Protein AF-A0A260ZSU8-F1 (afdb_monomer_lite)

pLDDT: mean 79.64, std 19.06, range [34.06, 97.94]

Sequence (161 aa):
MRKMQSWRRDYRADELSRQEFFSIIQNDKLSKSEIWERVEQWAEKQSEYVKSDIMEFHQRLSQHVDNSKMRVERIIKNLPEALRRLSEIVQDIDITRIQEKNRIANLYTSLDDDVSKTLHWIVHLVSYERNEGKQLERRNKLRKLKKGGIWTGSVQATNII

Structure (mmCIF, N/CA/C/O backbone):
data_AF-A0A260ZSU8-F1
#
_entry.id   AF-A0A260ZSU8-F1
#
loop_
_atom_site.group_PDB
_atom_site.id
_atom_site.type_symbol
_atom_site.label_atom_id
_atom_site.label_alt_id
_atom_site.label_comp_id
_atom_site.label_asym_id
_atom_site.label_entity_id
_atom_site.label_seq_id
_atom_site.pdbx_PDB_ins_code
_atom_site.Cartn_x
_atom_site.Cartn_y
_atom_site.Cartn_z
_atom_site.occupancy
_atom_site.B_iso_or_equiv
_atom_site.auth_seq_id
_atom_site.auth_comp_id
_atom_site.auth_asym_id
_atom_site.auth_atom_id
_atom_site.pdbx_PDB_model_num
ATOM 1 N N . MET A 1 1 ? 8.682 -8.366 -12.309 1.00 42.97 1 MET A N 1
ATOM 2 C CA . MET A 1 1 ? 9.838 -9.284 -12.474 1.00 42.97 1 MET A CA 1
ATOM 3 C C . MET A 1 1 ? 9.590 -10.494 -13.384 1.00 42.97 1 MET A C 1
ATOM 5 O O . MET A 1 1 ? 10.489 -10.808 -14.147 1.00 42.97 1 MET A O 1
ATOM 9 N N . ARG A 1 2 ? 8.420 -11.163 -13.394 1.00 37.41 2 ARG A N 1
ATOM 10 C CA . ARG A 1 2 ? 8.207 -12.352 -14.262 1.00 37.41 2 ARG A CA 1
ATOM 11 C C . ARG A 1 2 ? 8.199 -12.082 -15.779 1.00 37.41 2 ARG A C 1
ATOM 13 O O . ARG A 1 2 ? 8.617 -12.954 -16.522 1.00 37.41 2 ARG A O 1
ATOM 20 N N . LYS A 1 3 ? 7.815 -10.886 -16.251 1.00 42.16 3 LYS A N 1
ATOM 21 C CA . LYS A 1 3 ? 7.857 -10.555 -17.695 1.00 42.16 3 LYS A CA 1
ATOM 22 C C . LYS A 1 3 ? 9.256 -10.207 -18.233 1.00 42.16 3 LYS A C 1
ATOM 24 O O . LYS A 1 3 ? 9.526 -10.501 -19.387 1.00 42.16 3 LYS A O 1
ATOM 29 N N . MET A 1 4 ? 10.183 -9.714 -17.400 1.00 43.62 4 MET A N 1
ATOM 30 C CA . MET A 1 4 ? 11.602 -9.586 -17.798 1.00 43.62 4 MET A CA 1
ATOM 31 C C . MET A 1 4 ? 12.261 -10.953 -18.035 1.00 43.62 4 MET A C 1
ATOM 33 O O . MET A 1 4 ? 13.224 -11.046 -18.782 1.00 43.62 4 MET A O 1
ATOM 37 N N . GLN A 1 5 ? 11.733 -12.031 -17.442 1.00 43.34 5 GLN A N 1
ATOM 38 C CA . GLN A 1 5 ? 12.208 -13.389 -17.721 1.00 43.34 5 GLN A CA 1
ATOM 39 C C . GLN A 1 5 ? 11.670 -13.959 -19.043 1.00 43.34 5 GLN A C 1
ATOM 41 O O . GLN A 1 5 ? 12.181 -14.974 -19.502 1.00 43.34 5 GLN A O 1
ATOM 46 N N . SER A 1 6 ? 10.687 -13.316 -19.682 1.00 41.78 6 SER A N 1
ATOM 47 C CA . SER A 1 6 ? 10.178 -13.736 -20.997 1.00 41.78 6 SER A CA 1
ATOM 48 C C . SER A 1 6 ? 11.164 -13.412 -22.124 1.00 41.78 6 SER A C 1
ATOM 50 O O . SER A 1 6 ? 11.323 -14.199 -23.048 1.00 41.78 6 SER A O 1
ATOM 52 N N . TRP A 1 7 ? 11.922 -12.320 -21.983 1.00 46.19 7 TRP A N 1
ATOM 53 C CA . TRP A 1 7 ? 13.005 -11.911 -22.891 1.00 46.19 7 TRP A CA 1
ATOM 54 C C . TRP A 1 7 ? 14.194 -12.881 -22.935 1.00 46.19 7 TRP A C 1
ATOM 56 O O . TRP A 1 7 ? 15.075 -12.765 -23.787 1.00 46.19 7 TRP A O 1
ATOM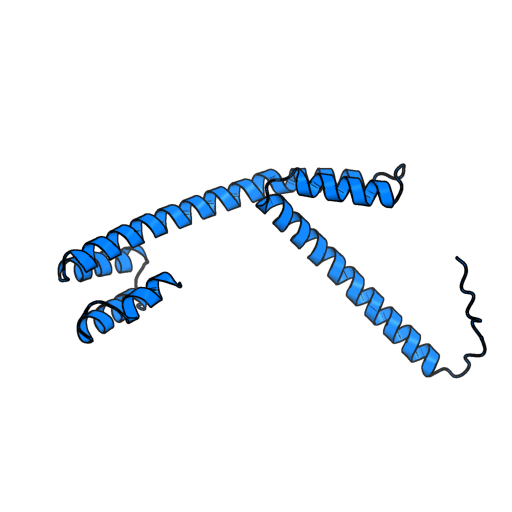 66 N N . ARG A 1 8 ? 14.258 -13.832 -21.993 1.00 47.75 8 ARG A N 1
ATOM 67 C CA . ARG A 1 8 ? 15.308 -14.856 -21.953 1.00 47.75 8 ARG A CA 1
ATOM 68 C C . ARG A 1 8 ? 15.136 -15.922 -23.031 1.00 47.75 8 ARG A C 1
ATOM 70 O O . ARG A 1 8 ? 16.135 -16.552 -23.361 1.00 47.75 8 ARG A O 1
ATOM 77 N N . ARG A 1 9 ? 13.912 -16.177 -23.513 1.00 45.59 9 ARG A N 1
ATOM 78 C CA . ARG A 1 9 ? 13.631 -17.369 -24.330 1.00 45.59 9 ARG A CA 1
ATOM 79 C C . ARG A 1 9 ? 13.460 -17.117 -25.814 1.00 45.59 9 ARG A C 1
ATOM 81 O O . ARG A 1 9 ? 13.953 -17.939 -26.570 1.00 45.59 9 ARG A O 1
ATOM 88 N N . ASP A 1 10 ? 12.878 -15.998 -26.223 1.00 51.47 10 ASP A N 1
ATOM 89 C CA . ASP A 1 10 ? 12.573 -15.780 -27.633 1.00 51.47 10 ASP A CA 1
ATOM 90 C C . ASP A 1 10 ? 13.040 -14.397 -28.092 1.00 51.47 10 ASP A C 1
ATOM 92 O O . ASP A 1 10 ? 12.913 -13.413 -27.37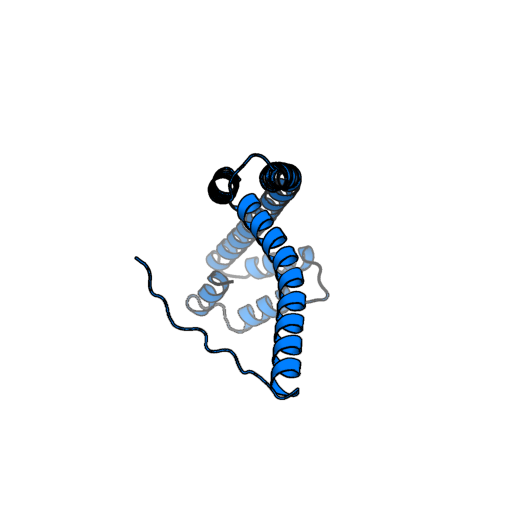0 1.00 51.47 10 ASP A O 1
ATOM 96 N N . TYR A 1 11 ? 13.594 -14.375 -29.305 1.00 46.41 11 TYR A N 1
ATOM 97 C CA . TYR A 1 11 ? 14.299 -13.297 -30.007 1.00 46.41 11 TYR A CA 1
ATOM 98 C C . TYR A 1 11 ? 15.788 -13.088 -29.683 1.00 46.41 11 TYR A C 1
ATOM 100 O O . TYR A 1 11 ? 16.216 -12.786 -28.570 1.00 46.41 11 TYR A O 1
ATOM 108 N N . ARG A 1 12 ? 16.586 -13.252 -30.746 1.00 49.88 12 ARG A N 1
ATOM 109 C CA . ARG A 1 12 ? 18.033 -13.043 -30.839 1.00 49.88 12 ARG A CA 1
ATOM 110 C C . ARG A 1 12 ? 18.374 -11.552 -30.701 1.00 49.88 12 ARG A C 1
ATOM 112 O O . ARG A 1 12 ? 18.791 -10.932 -31.671 1.00 49.88 12 ARG A O 1
ATOM 119 N N . ALA A 1 13 ? 18.204 -10.966 -29.519 1.00 55.50 13 ALA A N 1
ATOM 120 C CA . ALA A 1 13 ? 19.119 -9.893 -29.148 1.00 55.50 13 ALA A CA 1
ATOM 121 C C . ALA A 1 13 ? 20.495 -10.555 -29.051 1.00 55.50 13 ALA A C 1
ATOM 123 O O . ALA A 1 13 ? 20.641 -11.558 -28.341 1.00 55.50 13 ALA A O 1
ATOM 124 N N . ASP A 1 14 ? 21.454 -10.081 -29.840 1.00 72.38 14 ASP A N 1
ATOM 125 C CA . ASP A 1 14 ? 22.810 -10.597 -29.761 1.00 72.38 14 ASP A CA 1
ATOM 126 C C . ASP A 1 14 ? 23.333 -10.434 -28.314 1.00 72.38 14 ASP A C 1
ATOM 128 O O . ASP A 1 14 ? 22.871 -9.583 -27.544 1.00 72.38 14 ASP A O 1
ATOM 132 N N . GLU A 1 15 ? 24.242 -11.313 -27.897 1.00 75.69 15 GLU A N 1
ATOM 133 C CA . GLU A 1 15 ? 24.729 -11.336 -26.513 1.00 75.69 15 GLU A CA 1
ATOM 134 C C . GLU A 1 15 ? 25.386 -10.000 -26.109 1.00 75.69 15 GLU A C 1
ATOM 136 O O . GLU A 1 15 ? 25.309 -9.608 -24.946 1.00 75.69 15 GLU A O 1
ATOM 141 N N . LEU A 1 16 ? 25.951 -9.256 -27.068 1.00 80.56 16 LEU A N 1
ATOM 142 C CA . LEU A 1 16 ? 26.562 -7.945 -26.838 1.00 80.56 16 LEU A CA 1
ATOM 143 C C . LEU A 1 16 ? 25.496 -6.871 -26.583 1.00 80.56 16 LEU A C 1
ATOM 145 O O . LEU A 1 16 ? 25.615 -6.118 -25.623 1.00 80.56 16 LEU A O 1
ATOM 149 N N . SER A 1 17 ? 24.407 -6.857 -27.350 1.00 80.94 17 SER A N 1
ATOM 150 C CA . SER A 1 17 ? 23.251 -5.977 -27.166 1.00 80.94 17 SER A CA 1
ATOM 151 C C . SER A 1 17 ? 22.585 -6.221 -25.810 1.00 80.94 17 SER A C 1
ATOM 153 O O . SER A 1 17 ? 22.175 -5.276 -25.135 1.00 80.94 17 SER A O 1
ATOM 155 N N . ARG A 1 18 ? 22.521 -7.480 -25.352 1.00 82.06 18 ARG A N 1
ATOM 156 C CA . ARG A 1 18 ? 22.051 -7.808 -23.994 1.00 82.06 18 ARG A CA 1
ATOM 157 C C . ARG A 1 18 ? 22.994 -7.279 -22.918 1.00 82.06 18 ARG A C 1
ATOM 159 O O . ARG A 1 18 ? 22.522 -6.712 -21.933 1.00 82.06 18 ARG A O 1
ATOM 166 N N . GLN A 1 19 ? 24.301 -7.465 -23.084 1.00 86.69 19 GLN A N 1
ATOM 167 C CA . GLN A 1 19 ? 25.300 -6.945 -22.147 1.00 86.69 19 GLN A CA 1
ATOM 168 C C . GLN A 1 19 ? 25.260 -5.416 -22.068 1.00 86.69 19 GLN A C 1
ATOM 170 O O . GLN A 1 19 ? 25.283 -4.867 -20.967 1.00 86.69 19 GLN A O 1
ATOM 175 N N . GLU A 1 20 ? 25.117 -4.737 -23.207 1.00 87.06 20 GLU A N 1
ATOM 176 C CA . GLU A 1 20 ? 24.975 -3.284 -23.283 1.00 87.06 20 GLU A CA 1
ATOM 177 C C . GLU A 1 20 ? 23.730 -2.818 -22.519 1.00 87.06 20 GLU A C 1
ATOM 179 O O . GLU A 1 20 ? 23.842 -1.983 -21.620 1.00 87.06 20 GLU A O 1
ATOM 184 N N . PHE A 1 21 ? 22.571 -3.437 -22.760 1.00 87.88 21 PHE A N 1
ATOM 185 C CA . PHE A 1 21 ? 21.348 -3.137 -22.013 1.00 87.88 21 PHE A CA 1
ATOM 186 C C . PHE A 1 21 ? 21.533 -3.290 -20.496 1.00 87.88 21 PHE A C 1
ATOM 188 O O . PHE A 1 21 ? 21.181 -2.388 -19.731 1.00 87.88 21 PHE A O 1
ATOM 195 N N . PHE A 1 22 ? 22.124 -4.403 -20.040 1.00 88.12 22 PHE A N 1
ATOM 196 C CA . PHE A 1 22 ? 22.374 -4.619 -18.612 1.00 88.12 22 PHE A CA 1
ATOM 197 C C . PHE A 1 22 ? 23.361 -3.606 -18.026 1.00 88.12 22 PHE A C 1
ATOM 199 O O . PHE A 1 22 ? 23.144 -3.137 -16.908 1.00 88.12 22 PHE A O 1
ATOM 206 N N . SER A 1 23 ? 24.388 -3.218 -18.786 1.00 91.56 23 SER A N 1
ATOM 207 C CA . SER A 1 23 ? 25.352 -2.197 -18.366 1.00 91.56 23 SER A CA 1
ATOM 208 C C . SER A 1 23 ? 24.707 -0.822 -18.161 1.00 91.56 23 SER A C 1
ATOM 210 O O . SER A 1 23 ? 25.135 -0.074 -17.283 1.00 91.56 23 SER A O 1
ATOM 212 N N . ILE A 1 24 ? 23.650 -0.504 -18.920 1.00 90.00 24 ILE A N 1
ATOM 213 C CA . ILE A 1 24 ? 22.886 0.738 -18.767 1.00 90.00 24 ILE A CA 1
ATOM 214 C C . ILE A 1 24 ? 22.013 0.670 -17.509 1.00 90.00 24 ILE A C 1
ATOM 216 O O . ILE A 1 24 ? 22.095 1.558 -16.662 1.00 90.00 24 ILE A O 1
ATOM 220 N N . ILE A 1 25 ? 21.201 -0.383 -17.347 1.00 87.94 25 ILE A N 1
ATOM 221 C CA . ILE A 1 25 ? 20.217 -0.451 -16.248 1.00 87.94 25 ILE A CA 1
ATOM 222 C C . ILE A 1 25 ? 20.832 -0.730 -14.871 1.00 87.94 25 ILE A C 1
ATOM 224 O O . ILE A 1 25 ? 20.197 -0.448 -13.857 1.00 87.94 25 ILE A O 1
ATOM 228 N N . GLN A 1 26 ? 22.030 -1.317 -14.816 1.00 89.94 26 GLN A N 1
ATOM 229 C CA . GLN A 1 26 ? 22.743 -1.594 -13.562 1.00 89.94 26 GLN A CA 1
ATOM 230 C C . GLN A 1 26 ? 23.694 -0.464 -13.160 1.00 89.94 26 GLN A C 1
ATOM 232 O O . GLN A 1 26 ? 24.359 -0.572 -12.132 1.00 89.94 26 GLN A O 1
ATOM 237 N N . ASN A 1 27 ? 23.773 0.609 -13.951 1.00 89.44 27 ASN A N 1
ATOM 238 C CA . ASN A 1 27 ? 24.641 1.733 -13.646 1.00 89.44 27 ASN A CA 1
ATOM 239 C C . ASN A 1 27 ? 24.073 2.548 -12.478 1.00 89.44 27 ASN A C 1
ATOM 241 O O . ASN A 1 27 ? 23.119 3.307 -12.627 1.00 89.44 27 ASN A O 1
ATOM 245 N N . ASP A 1 28 ? 24.693 2.396 -11.315 1.00 90.19 28 ASP A N 1
ATOM 246 C CA . ASP A 1 28 ? 24.322 3.056 -10.065 1.00 90.19 28 ASP A CA 1
ATOM 247 C C . ASP A 1 28 ? 24.707 4.542 -10.007 1.00 90.19 28 ASP A C 1
ATOM 249 O O . ASP A 1 28 ? 24.248 5.263 -9.120 1.00 90.19 28 ASP A O 1
ATOM 253 N N . LYS A 1 29 ? 25.516 5.019 -10.962 1.00 93.00 29 LYS A N 1
ATOM 254 C CA . LYS A 1 29 ? 25.932 6.426 -11.071 1.00 93.00 29 LYS A CA 1
ATOM 255 C C . LYS A 1 29 ? 24.952 7.283 -11.864 1.00 93.00 29 LYS A C 1
ATOM 257 O O . LYS A 1 29 ? 25.086 8.502 -11.850 1.00 93.00 29 LYS A O 1
ATOM 262 N N . LEU A 1 30 ? 24.016 6.663 -12.578 1.00 89.69 30 LE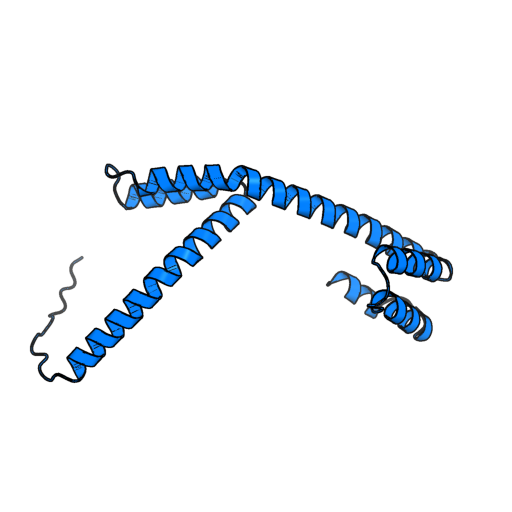U A N 1
ATOM 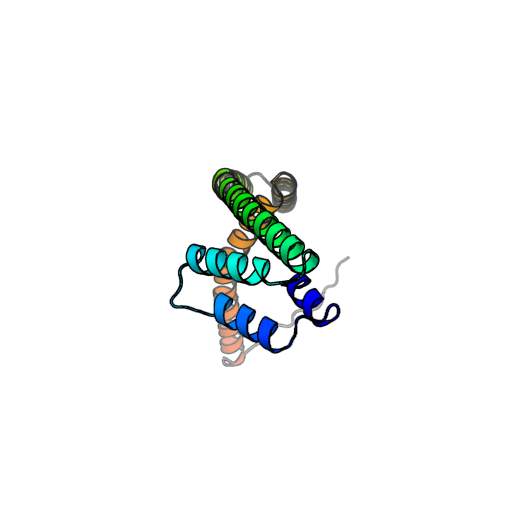263 C CA . LEU A 1 30 ? 23.021 7.363 -13.380 1.00 89.69 30 LEU A CA 1
ATOM 264 C C . LEU A 1 30 ? 21.733 7.564 -12.592 1.00 89.69 30 LEU A C 1
ATOM 266 O O . LEU A 1 30 ? 21.262 6.682 -11.871 1.00 89.69 30 LEU A O 1
ATOM 270 N N . SER A 1 31 ? 21.113 8.720 -12.788 1.00 90.62 31 SER A N 1
ATOM 271 C CA . SER A 1 31 ? 19.728 8.929 -12.393 1.00 90.62 31 SER A CA 1
ATOM 272 C C . SER A 1 31 ? 18.794 8.028 -13.205 1.00 90.62 31 SER A C 1
ATOM 274 O O . SER A 1 31 ? 19.100 7.583 -14.312 1.00 90.62 31 SER A O 1
ATOM 276 N N . LYS A 1 32 ? 17.591 7.787 -12.677 1.00 84.88 32 LYS A N 1
ATOM 277 C CA . LYS A 1 32 ? 16.573 6.990 -13.378 1.00 84.88 32 LYS A CA 1
ATOM 278 C C . LYS A 1 32 ? 16.215 7.582 -14.745 1.00 84.88 32 LYS A C 1
ATOM 280 O O . LYS A 1 32 ? 16.005 6.818 -15.674 1.00 84.88 32 LYS A O 1
ATOM 285 N N . SER A 1 33 ? 16.160 8.910 -14.870 1.00 87.69 33 SER A N 1
ATOM 286 C CA . SER A 1 33 ? 15.910 9.588 -16.149 1.00 87.69 33 SER A CA 1
ATOM 287 C C . SER A 1 33 ? 17.041 9.362 -17.148 1.00 87.69 33 SER A C 1
ATOM 289 O O . SER A 1 33 ? 16.764 9.056 -18.299 1.00 87.69 33 SER A O 1
ATOM 291 N N . GLU A 1 34 ? 18.299 9.429 -16.705 1.00 91.00 34 GLU A N 1
ATOM 292 C CA . GLU A 1 34 ? 19.456 9.168 -17.574 1.00 91.00 34 GLU A CA 1
ATOM 293 C C . GLU A 1 34 ? 19.532 7.699 -18.005 1.00 91.00 34 GLU A C 1
ATOM 295 O O . GLU A 1 34 ? 19.884 7.409 -19.147 1.00 91.00 34 GLU A O 1
ATOM 300 N N . ILE A 1 35 ? 19.183 6.759 -17.117 1.00 89.69 35 ILE A N 1
ATOM 301 C CA . ILE A 1 35 ? 19.042 5.343 -17.484 1.00 89.69 35 ILE A CA 1
ATOM 302 C C . ILE A 1 35 ? 17.995 5.200 -18.590 1.00 89.69 35 ILE A C 1
ATOM 304 O O . ILE A 1 35 ? 18.247 4.494 -19.563 1.00 89.69 35 ILE A O 1
ATOM 308 N N . TRP A 1 36 ? 16.846 5.872 -18.471 1.00 88.50 36 TRP A N 1
ATOM 309 C CA . TRP A 1 36 ? 15.787 5.781 -19.477 1.00 88.50 36 TRP A CA 1
ATOM 310 C C . TRP A 1 36 ? 16.180 6.370 -20.818 1.00 88.50 36 TRP A C 1
ATOM 312 O O . TRP A 1 36 ? 16.012 5.693 -21.825 1.00 88.50 36 TRP A O 1
ATOM 322 N N . GLU A 1 37 ? 16.773 7.559 -20.828 1.00 90.62 37 GLU A N 1
ATOM 323 C CA . GLU A 1 37 ? 17.258 8.178 -22.060 1.00 90.62 37 GLU A CA 1
ATOM 324 C C . GLU A 1 37 ? 18.257 7.258 -22.782 1.00 90.62 37 GLU A C 1
ATOM 326 O O . GLU A 1 37 ? 18.159 7.036 -23.988 1.00 90.62 37 GLU A O 1
ATOM 331 N N . ARG A 1 38 ? 19.173 6.625 -22.037 1.00 92.06 38 ARG A N 1
ATOM 332 C CA . ARG A 1 38 ? 20.133 5.669 -22.609 1.00 92.06 38 ARG A CA 1
ATOM 333 C C . ARG A 1 38 ? 19.487 4.367 -23.072 1.00 92.06 38 ARG A C 1
ATOM 335 O O . ARG A 1 38 ? 19.931 3.804 -24.067 1.00 92.06 38 ARG A O 1
ATOM 342 N N . VAL A 1 39 ? 18.460 3.879 -22.377 1.00 90.44 39 VAL A N 1
ATOM 343 C CA . VAL A 1 39 ? 17.689 2.702 -22.805 1.00 90.44 39 VAL A CA 1
ATOM 344 C C . VAL A 1 39 ? 16.897 3.002 -24.079 1.00 90.44 39 VAL A C 1
ATOM 346 O O . VAL A 1 39 ? 16.845 2.142 -24.953 1.00 90.44 39 VAL A O 1
ATOM 349 N N . GLU A 1 40 ? 16.327 4.199 -24.223 1.00 88.75 40 GLU A N 1
ATOM 350 C CA . GLU A 1 40 ? 15.637 4.629 -25.446 1.00 88.75 40 GLU A CA 1
ATOM 351 C C . GLU A 1 40 ? 16.616 4.735 -26.621 1.00 88.75 40 GLU A C 1
ATOM 353 O O . GLU A 1 40 ? 16.395 4.104 -27.654 1.00 88.75 40 GLU A O 1
ATOM 358 N N . GLN A 1 41 ? 17.755 5.411 -26.432 1.00 91.12 41 GLN A N 1
ATOM 359 C CA . GLN A 1 41 ? 18.825 5.491 -27.438 1.00 91.12 41 GLN A CA 1
ATOM 360 C C . GLN A 1 41 ? 19.383 4.112 -27.822 1.00 91.12 41 GLN A C 1
ATOM 362 O O . GLN A 1 41 ? 19.745 3.874 -28.976 1.00 91.12 41 GLN A O 1
ATOM 367 N N . TRP A 1 42 ? 19.484 3.190 -26.861 1.00 92.00 42 TRP A N 1
ATOM 368 C CA . TRP A 1 42 ? 19.858 1.804 -27.129 1.00 92.00 42 TRP A CA 1
ATOM 369 C C . TRP A 1 42 ? 18.776 1.094 -27.948 1.00 92.00 42 TRP A C 1
ATOM 371 O O . TRP A 1 42 ? 19.100 0.463 -28.951 1.00 92.00 42 TRP A O 1
ATOM 381 N N . ALA A 1 43 ? 17.502 1.236 -27.570 1.00 88.19 43 ALA A N 1
ATOM 382 C CA . ALA A 1 43 ? 16.366 0.588 -28.221 1.00 88.19 43 ALA A CA 1
ATOM 383 C C . ALA A 1 43 ? 16.147 1.066 -29.666 1.00 88.19 43 ALA A C 1
ATOM 385 O O . ALA A 1 43 ? 15.728 0.271 -30.504 1.00 88.19 43 ALA A O 1
ATOM 386 N N . GLU A 1 44 ? 16.479 2.319 -29.989 1.00 88.56 44 GLU A N 1
ATOM 387 C CA . GLU A 1 44 ? 16.452 2.848 -31.363 1.00 88.56 44 GLU A CA 1
ATOM 388 C C . GLU A 1 44 ? 17.401 2.120 -32.323 1.00 88.56 44 GLU A C 1
ATOM 390 O O . GLU A 1 44 ? 17.156 2.095 -33.527 1.00 88.56 44 GLU A O 1
ATOM 395 N N . LYS A 1 45 ? 18.469 1.507 -31.800 1.00 88.94 45 LYS A N 1
ATOM 396 C CA . LYS A 1 45 ? 19.431 0.719 -32.586 1.00 88.94 45 LYS A CA 1
ATOM 397 C C . LYS A 1 45 ? 19.005 -0.743 -32.750 1.00 88.94 45 LYS A C 1
ATOM 399 O O . LYS A 1 45 ? 19.676 -1.499 -33.449 1.00 88.94 45 LYS A O 1
ATOM 404 N N . GLN A 1 46 ? 17.929 -1.153 -32.082 1.00 86.94 46 GLN A N 1
ATOM 405 C CA . GLN A 1 46 ? 17.423 -2.522 -32.086 1.00 86.94 46 GLN A CA 1
ATOM 406 C C . GLN A 1 46 ? 16.290 -2.687 -33.109 1.00 86.94 46 GLN A C 1
ATOM 408 O O . GLN A 1 46 ? 15.830 -1.735 -33.732 1.00 86.94 46 GLN A O 1
ATOM 413 N N . SER A 1 47 ? 15.808 -3.920 -33.285 1.00 86.88 47 SER A N 1
ATOM 414 C CA . SER A 1 47 ? 14.626 -4.177 -34.120 1.00 86.88 47 SER A CA 1
ATOM 415 C C . SER A 1 47 ? 13.374 -3.465 -33.586 1.00 86.88 47 SER A C 1
ATOM 417 O O . SER A 1 47 ? 13.208 -3.342 -32.371 1.00 86.88 47 SER A O 1
ATOM 419 N N . GLU A 1 48 ? 12.439 -3.113 -34.473 1.00 85.75 48 GLU A N 1
ATOM 420 C CA . GLU A 1 48 ? 11.170 -2.450 -34.116 1.00 85.75 48 GLU A CA 1
ATOM 421 C C . GLU A 1 48 ? 10.372 -3.177 -33.019 1.00 85.75 48 GLU A C 1
ATOM 423 O O . GLU A 1 48 ? 9.754 -2.539 -32.170 1.00 85.75 48 GLU A O 1
ATOM 428 N N . TYR A 1 49 ? 10.437 -4.511 -32.972 1.00 83.38 49 TYR A N 1
ATOM 429 C CA . TYR A 1 49 ? 9.802 -5.301 -31.912 1.00 83.38 49 TYR A CA 1
ATOM 430 C C . TYR A 1 49 ? 10.391 -4.985 -30.523 1.00 83.38 49 TYR A C 1
ATOM 432 O O . TYR A 1 49 ? 9.661 -4.745 -29.566 1.00 83.38 49 TYR A O 1
ATOM 440 N N . VAL A 1 50 ? 11.723 -4.917 -30.425 1.00 83.19 50 VAL A N 1
ATOM 441 C CA . VAL A 1 50 ? 12.440 -4.603 -29.176 1.00 83.19 50 VAL A CA 1
ATOM 442 C C . VAL A 1 50 ? 12.144 -3.174 -28.729 1.00 83.19 50 VAL A C 1
ATOM 444 O O . VAL A 1 50 ? 11.893 -2.936 -27.547 1.00 83.19 50 VAL A O 1
ATOM 447 N N . LYS A 1 51 ? 12.118 -2.233 -29.675 1.00 85.06 51 LYS A N 1
ATOM 448 C CA . LYS A 1 51 ? 11.757 -0.838 -29.419 1.00 85.06 51 LYS A CA 1
ATOM 449 C C . LYS A 1 51 ? 10.334 -0.710 -28.870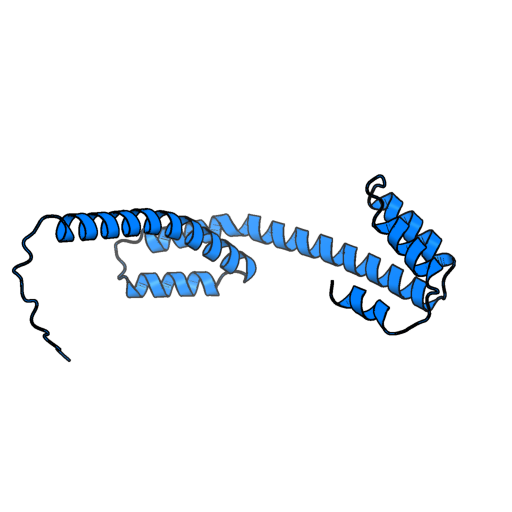 1.00 85.06 51 LYS A C 1
ATOM 451 O O . LYS A 1 51 ? 10.132 -0.064 -27.841 1.00 85.06 51 LYS A O 1
ATOM 456 N N . SER A 1 52 ? 9.366 -1.367 -29.509 1.00 86.38 52 SER A N 1
ATOM 457 C CA . SER A 1 52 ? 7.964 -1.355 -29.080 1.00 86.38 52 SER A CA 1
ATOM 458 C C . SER A 1 52 ? 7.783 -1.930 -27.671 1.00 86.38 52 SER A C 1
ATOM 460 O O . SER A 1 52 ? 7.143 -1.293 -26.830 1.00 86.38 52 SER A O 1
ATOM 462 N N . ASP A 1 53 ? 8.415 -3.068 -27.367 1.00 85.62 53 ASP A N 1
ATOM 463 C CA . ASP A 1 53 ? 8.310 -3.692 -26.045 1.00 85.62 53 ASP A CA 1
ATOM 464 C C . ASP A 1 53 ? 8.914 -2.815 -24.929 1.00 85.62 53 ASP A C 1
ATOM 466 O O . ASP A 1 53 ? 8.370 -2.758 -23.821 1.00 85.62 53 ASP A O 1
ATOM 470 N N . ILE A 1 54 ? 10.026 -2.115 -25.196 1.00 86.00 54 ILE A N 1
ATOM 471 C CA . ILE A 1 54 ? 10.651 -1.193 -24.232 1.00 86.00 54 ILE A CA 1
ATOM 472 C C . ILE A 1 54 ? 9.747 0.014 -23.955 1.00 86.00 54 ILE A C 1
ATOM 474 O O . ILE A 1 54 ? 9.536 0.364 -22.790 1.00 86.00 54 ILE A O 1
ATOM 478 N N . MET A 1 55 ? 9.158 0.610 -24.995 1.00 84.69 55 MET A N 1
ATOM 479 C CA . MET A 1 55 ? 8.220 1.727 -24.838 1.00 84.69 55 MET A CA 1
ATOM 480 C C . MET A 1 55 ? 6.963 1.306 -24.062 1.00 84.69 55 MET A C 1
ATOM 482 O O . MET A 1 55 ? 6.540 1.998 -23.131 1.00 84.69 55 MET A O 1
ATOM 486 N N . GLU A 1 56 ? 6.390 0.141 -24.382 1.00 87.88 56 GLU A N 1
ATOM 487 C CA . GLU A 1 56 ? 5.224 -0.391 -23.670 1.00 87.88 56 GLU A CA 1
ATOM 488 C C . GLU A 1 56 ? 5.557 -0.687 -22.198 1.00 87.88 56 GLU A C 1
ATOM 490 O O . GLU A 1 56 ? 4.761 -0.419 -21.290 1.00 87.88 56 GLU A O 1
ATOM 495 N N . PHE A 1 57 ? 6.751 -1.220 -21.934 1.00 85.81 57 PHE A N 1
ATOM 496 C CA . PHE A 1 57 ? 7.227 -1.443 -20.576 1.00 85.81 57 PHE A CA 1
ATOM 497 C C . PHE A 1 57 ? 7.332 -0.134 -19.790 1.00 85.81 57 PHE A C 1
ATOM 499 O O . PHE A 1 57 ? 6.853 -0.079 -18.653 1.00 85.81 57 PHE A O 1
ATOM 506 N N . HIS A 1 58 ? 7.901 0.916 -20.385 1.00 82.62 58 HIS A N 1
ATOM 507 C CA . HIS A 1 58 ? 8.037 2.217 -19.734 1.00 82.62 58 HIS A CA 1
ATOM 508 C C . HIS A 1 58 ? 6.669 2.818 -19.383 1.00 82.62 58 HIS A C 1
ATOM 510 O O . HIS A 1 58 ? 6.431 3.208 -18.235 1.00 82.62 58 HIS A O 1
ATOM 516 N N . GLN A 1 59 ? 5.720 2.782 -20.321 1.00 86.00 59 GLN A N 1
ATOM 517 C CA . GLN A 1 59 ? 4.358 3.256 -20.080 1.00 86.00 59 GLN A CA 1
ATOM 518 C C . GLN A 1 59 ? 3.672 2.482 -18.943 1.00 86.00 59 GLN A C 1
ATOM 520 O O . GLN A 1 59 ? 3.095 3.082 -18.032 1.00 86.00 59 GLN A O 1
ATOM 525 N N . ARG A 1 60 ? 3.774 1.146 -18.947 1.00 87.62 60 ARG A N 1
ATOM 526 C CA . ARG A 1 60 ? 3.223 0.294 -17.879 1.00 87.62 60 ARG A CA 1
ATOM 527 C C . ARG A 1 60 ? 3.877 0.564 -16.529 1.00 87.62 60 ARG A C 1
ATOM 529 O O . ARG A 1 60 ? 3.198 0.495 -15.505 1.00 87.62 60 ARG A O 1
ATOM 536 N N . LEU A 1 61 ? 5.177 0.854 -16.504 1.00 84.94 61 LEU A N 1
ATOM 537 C CA . LEU A 1 61 ? 5.894 1.175 -15.275 1.00 84.94 61 LEU A CA 1
ATOM 538 C C . LEU A 1 61 ? 5.405 2.500 -14.686 1.00 84.94 61 LEU A C 1
ATOM 540 O O . LEU A 1 61 ? 5.108 2.545 -13.493 1.00 84.94 61 LEU A O 1
ATOM 544 N N . SER A 1 62 ? 5.261 3.540 -15.511 1.00 83.62 62 SER A N 1
ATOM 545 C CA . SER A 1 62 ? 4.721 4.830 -15.065 1.00 83.62 62 SER A CA 1
ATOM 546 C C . SER A 1 62 ? 3.312 4.670 -14.495 1.00 83.62 62 SER A C 1
ATOM 548 O O . SER A 1 62 ? 3.059 5.052 -13.355 1.00 83.62 62 SER A O 1
ATOM 550 N N . GLN A 1 63 ? 2.421 3.992 -15.227 1.00 88.50 63 GLN A N 1
ATOM 551 C CA . GLN A 1 63 ? 1.066 3.699 -14.747 1.00 88.50 63 GLN A CA 1
ATOM 552 C C . GLN A 1 63 ? 1.077 2.910 -13.435 1.00 88.50 63 GLN A C 1
ATOM 554 O O . GLN A 1 63 ? 0.282 3.173 -12.538 1.00 88.50 63 GLN A O 1
ATOM 559 N N . HIS A 1 64 ? 1.978 1.934 -13.294 1.00 86.81 64 HIS A N 1
ATOM 560 C CA . HIS A 1 64 ? 2.100 1.159 -12.065 1.00 86.81 64 HIS A CA 1
ATOM 561 C C . HIS A 1 64 ? 2.532 2.019 -10.871 1.00 86.81 64 HIS A C 1
ATOM 563 O O . HIS A 1 64 ? 1.997 1.840 -9.774 1.00 86.81 64 HIS A O 1
ATOM 569 N N . VAL A 1 65 ? 3.469 2.951 -11.069 1.00 86.31 65 VAL A N 1
ATOM 570 C CA . VAL A 1 65 ? 3.909 3.887 -10.026 1.00 86.31 65 VAL A CA 1
ATOM 571 C C . VAL A 1 65 ? 2.760 4.796 -9.604 1.00 86.31 65 VAL A C 1
ATOM 573 O O . VAL A 1 65 ? 2.495 4.905 -8.407 1.00 86.31 65 VAL A O 1
ATOM 576 N N . ASP A 1 66 ? 2.040 5.386 -10.554 1.00 90.62 66 ASP A N 1
ATOM 577 C CA . ASP A 1 66 ? 0.933 6.295 -10.246 1.00 90.62 66 ASP A CA 1
ATOM 578 C C . ASP A 1 66 ? -0.229 5.561 -9.569 1.00 90.62 66 ASP A C 1
ATOM 580 O O . ASP A 1 66 ? -0.736 6.006 -8.538 1.00 90.62 66 ASP A O 1
ATOM 584 N N . ASN A 1 67 ? -0.573 4.363 -10.052 1.00 91.06 67 ASN A N 1
ATOM 585 C CA . ASN A 1 67 ? -1.559 3.499 -9.403 1.00 91.06 67 ASN A CA 1
ATOM 586 C C . ASN A 1 67 ? -1.143 3.120 -7.976 1.00 91.06 67 ASN A C 1
ATOM 588 O O . ASN A 1 67 ? -1.984 3.076 -7.078 1.00 91.06 67 ASN A O 1
ATOM 592 N N . SER A 1 68 ? 0.148 2.866 -7.747 1.00 90.44 68 SER A N 1
ATOM 593 C CA . SER A 1 68 ? 0.669 2.558 -6.413 1.00 90.44 68 SER A CA 1
ATOM 594 C C . SER A 1 68 ? 0.578 3.765 -5.481 1.00 90.44 68 SER A C 1
ATOM 596 O O . SER A 1 68 ? 0.144 3.607 -4.342 1.00 90.44 68 SER A O 1
ATOM 598 N N . LYS A 1 69 ? 0.917 4.969 -5.961 1.00 92.69 69 LYS A N 1
ATOM 599 C CA . LYS A 1 69 ? 0.774 6.214 -5.190 1.00 92.69 69 LYS A CA 1
ATOM 600 C C . LYS A 1 69 ? -0.680 6.463 -4.799 1.00 92.69 69 LYS A C 1
ATOM 602 O O . LYS A 1 69 ? -0.964 6.585 -3.613 1.00 92.69 69 LYS A O 1
ATOM 607 N N . MET A 1 70 ? -1.605 6.421 -5.761 1.00 93.44 70 MET A N 1
ATOM 608 C CA . MET A 1 70 ? -3.037 6.610 -5.494 1.00 93.44 70 MET A CA 1
ATOM 609 C C . MET A 1 70 ? -3.584 5.584 -4.494 1.00 93.44 70 MET A C 1
ATOM 611 O O . MET A 1 70 ? -4.410 5.909 -3.639 1.00 93.44 70 MET A O 1
ATOM 615 N N . ARG A 1 71 ? -3.126 4.328 -4.583 1.00 93.56 71 ARG A N 1
ATOM 616 C CA . ARG A 1 71 ? -3.499 3.268 -3.639 1.00 93.56 71 ARG A CA 1
ATOM 617 C C . ARG A 1 71 ? -2.996 3.579 -2.228 1.00 93.56 71 ARG A C 1
ATOM 619 O O . ARG A 1 71 ? -3.772 3.483 -1.284 1.00 93.56 71 ARG A O 1
ATOM 626 N N . VAL A 1 72 ? -1.737 4.000 -2.085 1.00 95.06 72 VAL A N 1
ATOM 627 C CA . VAL A 1 72 ? -1.153 4.402 -0.793 1.00 95.06 72 VAL A CA 1
ATOM 628 C C . VAL A 1 72 ? -1.886 5.603 -0.200 1.00 95.06 72 VAL A C 1
ATOM 630 O O . VAL A 1 72 ? -2.266 5.564 0.968 1.00 95.06 72 VAL A O 1
ATOM 633 N N . GLU A 1 73 ? -2.145 6.639 -0.994 1.00 96.19 73 GLU A N 1
ATOM 634 C CA . GLU A 1 73 ? -2.878 7.831 -0.552 1.00 96.19 73 GLU A CA 1
ATOM 635 C C . GLU A 1 73 ? -4.276 7.477 -0.038 1.00 96.19 73 GLU A C 1
ATOM 637 O O . GLU A 1 73 ? -4.689 7.951 1.022 1.00 96.19 73 GLU A O 1
ATOM 642 N N . ARG A 1 74 ? -4.988 6.583 -0.736 1.00 95.44 74 ARG A N 1
ATOM 643 C CA . ARG A 1 74 ? -6.299 6.088 -0.297 1.00 95.44 74 ARG A CA 1
ATOM 644 C C . ARG A 1 74 ? -6.215 5.352 1.037 1.00 95.44 74 ARG A C 1
ATOM 646 O O . ARG A 1 74 ? -7.051 5.592 1.907 1.00 95.44 74 ARG A O 1
ATOM 653 N N . ILE A 1 75 ? -5.211 4.488 1.211 1.00 97.50 75 ILE A N 1
ATOM 654 C CA . ILE A 1 75 ? -4.994 3.771 2.474 1.00 97.50 75 ILE A CA 1
ATOM 655 C C . ILE A 1 75 ? -4.760 4.771 3.604 1.00 97.50 75 ILE A C 1
ATOM 657 O O . ILE A 1 75 ? -5.475 4.732 4.601 1.00 97.50 75 ILE A O 1
ATOM 661 N N . ILE A 1 76 ? -3.809 5.694 3.435 1.00 97.12 76 ILE A N 1
ATOM 662 C CA . ILE A 1 76 ? -3.456 6.693 4.455 1.00 97.12 76 ILE A CA 1
ATOM 663 C C . ILE A 1 76 ? -4.669 7.551 4.827 1.00 97.12 76 ILE A C 1
ATOM 665 O O . ILE A 1 76 ? -4.891 7.813 6.007 1.00 97.12 76 ILE A O 1
ATOM 669 N N . LYS A 1 77 ? -5.479 7.950 3.842 1.00 97.81 77 LYS A N 1
ATOM 670 C CA . LYS A 1 77 ? -6.680 8.760 4.066 1.00 97.81 77 LYS A CA 1
ATOM 671 C C . LYS A 1 77 ? -7.746 8.027 4.886 1.00 97.81 77 LYS A C 1
ATOM 673 O O . LYS A 1 77 ? -8.364 8.636 5.754 1.00 97.81 77 LYS A O 1
ATOM 678 N N . ASN A 1 78 ? -7.975 6.744 4.607 1.00 97.50 78 ASN A N 1
ATOM 679 C CA . ASN A 1 78 ? -9.099 5.990 5.176 1.00 97.50 78 ASN A CA 1
ATOM 680 C C . ASN A 1 78 ? -8.741 5.230 6.465 1.00 97.50 78 ASN A C 1
ATOM 682 O O . ASN A 1 78 ? -9.625 4.898 7.256 1.00 97.50 78 ASN A O 1
ATOM 686 N N . LEU A 1 79 ? -7.457 4.950 6.695 1.00 97.19 79 LEU A N 1
ATOM 687 C CA . LEU A 1 79 ? -6.995 4.156 7.832 1.00 97.19 79 LEU A CA 1
ATOM 688 C C . LEU A 1 79 ? -7.326 4.766 9.212 1.00 97.19 79 LEU A C 1
ATOM 690 O O . LEU A 1 79 ? -7.732 3.995 10.083 1.00 97.19 79 LEU A O 1
ATOM 694 N N . PRO A 1 80 ? -7.223 6.092 9.449 1.00 97.50 80 PRO A N 1
ATOM 695 C CA . PRO A 1 80 ? -7.577 6.681 10.743 1.00 97.50 80 PRO A CA 1
ATOM 696 C C . PRO A 1 80 ? -9.037 6.435 11.131 1.00 97.50 80 PRO A C 1
ATOM 698 O O . PRO A 1 80 ? -9.327 6.065 12.266 1.00 97.50 80 PRO A O 1
ATOM 701 N N . GLU A 1 81 ? -9.954 6.574 10.174 1.00 97.94 81 GLU A N 1
ATOM 702 C CA . GLU A 1 81 ? -11.379 6.327 10.400 1.00 97.94 81 GLU A CA 1
ATOM 703 C C . GLU A 1 81 ? -11.658 4.839 10.648 1.00 97.94 81 GLU A C 1
ATOM 705 O O . GLU A 1 81 ? -12.421 4.478 11.545 1.00 97.94 81 GLU A O 1
ATOM 710 N N . ALA A 1 82 ? -10.992 3.954 9.904 1.00 97.75 82 ALA A N 1
ATOM 711 C CA . ALA A 1 82 ? -11.089 2.515 10.123 1.00 97.75 82 ALA A CA 1
ATOM 712 C C . ALA A 1 82 ? -10.609 2.113 11.533 1.00 97.75 82 ALA A C 1
ATOM 714 O O . ALA A 1 82 ? -11.258 1.308 12.204 1.00 97.75 82 ALA A O 1
ATOM 715 N N . LEU A 1 83 ? -9.511 2.715 12.007 1.00 96.31 83 LEU A N 1
ATOM 716 C CA . LEU A 1 83 ? -8.996 2.516 13.361 1.00 96.31 83 LEU A CA 1
ATOM 717 C C . LEU A 1 83 ? -9.961 3.055 14.426 1.00 96.31 83 LEU A C 1
ATOM 719 O O . LEU A 1 83 ? -10.185 2.385 15.434 1.00 96.31 83 LEU A O 1
ATOM 723 N N . ARG A 1 84 ? -10.562 4.229 14.197 1.00 97.31 84 ARG A N 1
ATOM 724 C CA . ARG A 1 84 ? -11.566 4.822 15.091 1.00 97.31 84 ARG A CA 1
ATOM 725 C C . ARG A 1 84 ? -12.756 3.877 15.282 1.00 97.31 84 ARG A C 1
ATOM 727 O O . ARG A 1 84 ? -13.072 3.530 16.416 1.00 97.31 84 ARG A O 1
ATOM 734 N N . ARG A 1 85 ? -13.334 3.375 14.184 1.00 97.88 85 ARG A N 1
ATOM 735 C CA . ARG A 1 85 ? -14.449 2.408 14.206 1.00 97.88 85 ARG A CA 1
ATOM 736 C C . ARG A 1 85 ? -14.081 1.103 14.911 1.00 97.88 85 ARG A C 1
ATOM 738 O O . ARG A 1 85 ? -14.901 0.538 15.628 1.00 97.88 85 ARG A O 1
ATOM 745 N N . LEU A 1 86 ? -12.853 0.614 14.725 1.00 96.19 86 LEU A N 1
ATOM 746 C CA . LEU A 1 86 ? -12.373 -0.562 15.452 1.00 96.19 86 LEU A CA 1
ATOM 747 C C . LEU A 1 86 ? -12.299 -0.295 16.961 1.00 96.19 86 LEU A C 1
ATOM 749 O O . LEU A 1 86 ? -12.738 -1.131 17.748 1.00 96.19 86 LEU A O 1
ATOM 753 N N . SER A 1 87 ? -11.762 0.861 17.358 1.00 93.94 87 SER A N 1
ATOM 754 C CA . SER A 1 87 ? -11.658 1.262 18.763 1.00 93.94 87 SER A CA 1
ATOM 755 C C . SER A 1 87 ? -13.028 1.334 19.432 1.00 93.94 87 SER A C 1
ATOM 757 O O . SER A 1 87 ? -13.176 0.831 20.540 1.00 93.94 87 SER A O 1
ATOM 759 N N . GLU A 1 88 ? -14.030 1.896 18.752 1.00 96.81 88 GLU A N 1
ATOM 760 C CA . GLU A 1 88 ? -15.411 1.951 19.250 1.00 96.81 88 GLU A CA 1
ATOM 761 C C . GLU A 1 88 ? -15.978 0.557 19.520 1.00 96.81 88 GLU A C 1
ATOM 763 O O . GLU A 1 88 ? -16.585 0.339 20.561 1.00 96.81 88 GLU A O 1
ATOM 768 N N . ILE A 1 89 ? -15.738 -0.408 18.624 1.00 95.62 89 ILE A N 1
ATOM 769 C CA . ILE A 1 89 ? -16.211 -1.787 18.814 1.00 95.62 89 ILE A CA 1
ATOM 770 C C . ILE A 1 89 ? -15.534 -2.439 20.025 1.00 95.62 89 ILE A C 1
ATOM 772 O O . ILE A 1 89 ? -16.202 -3.102 20.807 1.00 95.62 89 ILE A O 1
ATOM 776 N N . VAL A 1 90 ? -14.218 -2.274 20.173 1.00 91.25 90 VAL A N 1
ATOM 777 C CA . VAL A 1 90 ? -13.439 -2.934 21.239 1.00 91.25 90 VAL A CA 1
ATOM 778 C C . VAL A 1 90 ? -13.666 -2.289 22.613 1.00 91.25 90 VAL A C 1
ATOM 780 O O . VAL A 1 90 ? -13.465 -2.936 23.639 1.00 91.25 90 VAL A O 1
ATOM 783 N N . GLN A 1 91 ? -14.056 -1.015 22.654 1.00 92.88 91 GLN A N 1
ATOM 784 C CA . GLN A 1 91 ? -14.333 -0.281 23.894 1.00 92.88 91 GLN A CA 1
ATOM 785 C C . GLN A 1 91 ? -15.803 -0.349 24.329 1.00 92.88 91 GLN A C 1
ATOM 787 O O . GLN A 1 91 ? -16.121 0.102 25.428 1.00 92.88 91 GLN A O 1
ATOM 792 N N . ASP A 1 92 ? -16.687 -0.908 23.500 1.00 94.31 92 ASP A N 1
ATOM 793 C CA . ASP A 1 92 ? -18.099 -1.105 23.825 1.00 94.31 92 ASP A CA 1
ATOM 794 C C . ASP A 1 92 ? -18.239 -2.190 24.910 1.00 94.31 92 ASP A C 1
ATOM 796 O O . ASP A 1 92 ? -18.050 -3.382 24.667 1.00 94.31 92 ASP A O 1
ATOM 800 N N . ILE A 1 93 ? -18.523 -1.760 26.142 1.00 91.56 93 ILE A N 1
ATOM 801 C CA . ILE A 1 93 ? -18.652 -2.650 27.305 1.00 91.56 93 ILE A CA 1
ATOM 802 C C . ILE A 1 93 ? -19.997 -3.383 27.354 1.00 91.56 93 ILE A C 1
ATOM 804 O O . ILE A 1 93 ? -20.134 -4.342 28.114 1.00 91.56 93 ILE A O 1
ATOM 808 N N . ASP A 1 94 ? -20.970 -2.951 26.550 1.00 96.94 94 ASP A N 1
ATOM 809 C CA . ASP A 1 94 ? -22.334 -3.478 26.564 1.00 96.94 94 ASP A CA 1
ATOM 810 C C . ASP A 1 94 ? -22.509 -4.660 25.596 1.00 96.94 94 ASP A C 1
ATOM 812 O O . ASP A 1 94 ? -23.558 -5.311 25.575 1.00 96.94 94 ASP A O 1
ATOM 816 N N . ILE A 1 95 ? -21.480 -4.982 24.800 1.00 95.00 95 ILE A N 1
ATOM 817 C CA . ILE A 1 95 ? -21.507 -6.112 23.871 1.00 95.00 95 ILE A CA 1
ATOM 818 C C . ILE A 1 95 ? -20.808 -7.356 24.406 1.00 95.00 95 ILE A C 1
ATOM 820 O O . ILE A 1 95 ? -19.791 -7.339 25.094 1.00 95.00 95 ILE A O 1
ATOM 824 N N . THR A 1 96 ? -21.346 -8.503 24.006 1.00 94.75 96 THR A N 1
ATOM 825 C CA . THR A 1 96 ? -20.715 -9.800 24.240 1.00 94.75 96 THR A CA 1
ATOM 826 C C . THR A 1 96 ? -19.511 -10.003 23.319 1.00 94.75 96 THR A C 1
ATOM 828 O O . THR A 1 96 ? -19.455 -9.483 22.206 1.00 94.75 96 THR A O 1
ATOM 831 N N . ARG A 1 97 ? -18.597 -10.901 23.706 1.00 90.19 97 ARG A N 1
ATOM 832 C CA . ARG A 1 97 ? -17.450 -11.301 22.864 1.00 90.19 97 ARG A CA 1
ATOM 833 C C . ARG A 1 97 ? -17.847 -11.819 21.477 1.00 90.19 97 ARG A C 1
ATOM 835 O O . ARG A 1 97 ? -17.102 -11.648 20.516 1.00 90.19 97 ARG A O 1
ATOM 842 N N . ILE A 1 98 ? -18.997 -12.490 21.366 1.00 94.56 98 ILE A N 1
ATOM 843 C CA . ILE A 1 98 ? -19.495 -12.994 20.076 1.00 94.56 98 ILE A CA 1
ATOM 844 C C . ILE A 1 98 ? -19.936 -11.819 19.197 1.00 94.56 98 ILE A C 1
ATOM 846 O O . ILE A 1 98 ? -19.595 -11.775 18.016 1.00 94.56 98 ILE A O 1
ATOM 850 N N . GLN A 1 99 ? -20.644 -10.844 19.772 1.00 94.62 99 GLN A N 1
ATOM 851 C CA . GLN A 1 99 ? -21.041 -9.627 19.064 1.00 94.62 99 GLN A CA 1
ATOM 852 C C . GLN A 1 99 ? -19.829 -8.784 18.664 1.00 94.62 99 GLN A C 1
ATOM 854 O O . GLN A 1 99 ? -19.780 -8.331 17.525 1.00 94.62 99 GLN A O 1
ATOM 859 N N . GLU A 1 100 ? -18.834 -8.635 19.541 1.00 93.12 100 GLU A N 1
ATOM 860 C CA . GLU A 1 100 ? -17.568 -7.957 19.241 1.00 93.12 100 GLU A CA 1
ATOM 861 C C . GLU A 1 100 ? -16.882 -8.600 18.030 1.00 93.12 100 GLU A C 1
ATOM 863 O O . GLU A 1 100 ? -16.631 -7.930 17.028 1.00 93.12 100 GLU A O 1
ATOM 868 N N . LYS A 1 101 ? -16.682 -9.926 18.055 1.00 93.06 101 LYS A N 1
ATOM 869 C CA . LYS A 1 101 ? -16.074 -10.669 16.941 1.00 93.06 101 LYS A CA 1
ATOM 870 C C . LYS A 1 101 ? -16.832 -10.459 15.627 1.00 93.06 101 LYS A C 1
ATOM 872 O O . LYS A 1 101 ? -16.205 -10.235 14.592 1.00 93.06 101 LYS A O 1
ATOM 877 N N . ASN A 1 102 ? -18.162 -10.511 15.665 1.00 97.25 102 ASN A N 1
ATOM 878 C CA . ASN A 1 102 ? -18.996 -10.307 14.481 1.00 97.25 102 ASN A CA 1
ATOM 879 C C . ASN A 1 102 ? -18.917 -8.862 13.967 1.00 97.25 102 ASN A C 1
ATOM 881 O O . ASN A 1 102 ? -18.796 -8.648 12.764 1.00 97.25 102 ASN A O 1
ATOM 885 N N . ARG A 1 103 ? -18.931 -7.863 14.858 1.00 97.56 103 ARG A N 1
ATOM 886 C CA . ARG A 1 103 ? -18.795 -6.446 14.487 1.00 97.56 103 ARG A CA 1
ATOM 887 C C . ARG A 1 103 ? -17.423 -6.146 13.884 1.00 97.56 103 ARG A C 1
ATOM 889 O O . ARG A 1 103 ? -17.357 -5.453 12.875 1.00 97.56 103 ARG A O 1
ATOM 896 N N . ILE A 1 104 ? -16.350 -6.708 14.442 1.00 95.62 104 ILE A N 1
ATOM 897 C CA . ILE A 1 104 ? -14.993 -6.591 13.889 1.00 95.62 104 ILE A CA 1
ATOM 898 C C . ILE A 1 104 ? -14.916 -7.241 12.501 1.00 95.62 104 ILE A C 1
ATOM 900 O O . ILE A 1 104 ? -14.376 -6.641 11.574 1.00 95.62 104 ILE A O 1
ATOM 904 N N . ALA A 1 105 ? -15.480 -8.441 12.327 1.00 96.06 105 ALA A N 1
ATOM 905 C CA . ALA A 1 105 ? -15.526 -9.097 11.020 1.00 96.06 105 ALA A CA 1
ATOM 906 C C . ALA A 1 105 ? -16.275 -8.238 9.987 1.00 96.06 105 ALA A C 1
ATOM 908 O O . ALA A 1 105 ? -15.752 -7.991 8.902 1.00 96.06 105 ALA A O 1
ATOM 909 N N . ASN A 1 106 ? -17.440 -7.704 10.367 1.00 97.44 106 ASN A N 1
ATOM 910 C CA . ASN A 1 106 ? -18.238 -6.822 9.517 1.00 97.44 106 ASN A CA 1
ATOM 911 C C . ASN A 1 106 ? -17.501 -5.521 9.168 1.00 97.44 106 ASN A C 1
ATOM 913 O O . ASN A 1 106 ? -17.592 -5.046 8.034 1.00 97.44 106 ASN A O 1
ATOM 917 N N . LEU A 1 107 ? -16.742 -4.952 10.114 1.00 97.12 107 LEU A N 1
ATOM 918 C CA . LEU A 1 107 ? -15.876 -3.804 9.851 1.00 97.12 107 LEU A CA 1
ATOM 919 C C . LEU A 1 107 ? -14.884 -4.143 8.737 1.00 97.12 107 LEU A C 1
ATOM 921 O O . LEU A 1 107 ? -14.884 -3.454 7.720 1.00 97.12 107 LEU A O 1
ATOM 925 N N . TYR A 1 108 ? -14.110 -5.223 8.874 1.00 96.31 108 TYR A N 1
ATOM 926 C CA . TYR A 1 108 ? -13.110 -5.612 7.874 1.00 96.31 108 TYR A CA 1
ATOM 927 C C . TYR A 1 108 ? -13.701 -5.893 6.493 1.00 96.31 108 TYR A C 1
ATOM 929 O O . TYR A 1 108 ? -13.071 -5.545 5.497 1.00 96.31 108 TYR A O 1
ATOM 937 N N . THR A 1 109 ? -14.897 -6.481 6.417 1.00 96.50 109 THR A N 1
ATOM 938 C CA . THR A 1 109 ? -15.583 -6.711 5.134 1.00 96.50 109 THR A CA 1
ATOM 939 C C . THR A 1 109 ? -16.148 -5.435 4.511 1.00 96.50 109 THR A C 1
ATOM 941 O O . THR A 1 109 ? -16.375 -5.402 3.308 1.00 96.50 109 THR A O 1
ATOM 944 N N . SER A 1 110 ? -16.401 -4.396 5.315 1.00 96.69 110 SER A N 1
ATOM 945 C CA . SER A 1 110 ? -16.937 -3.109 4.841 1.00 96.69 110 SER A CA 1
ATOM 946 C C . SER A 1 110 ? -15.868 -2.135 4.340 1.00 96.69 110 SER A C 1
ATOM 948 O O . SER A 1 110 ? -16.203 -1.134 3.712 1.00 96.69 110 SER A O 1
ATOM 950 N N . LEU A 1 111 ? -14.598 -2.383 4.663 1.00 96.38 111 LEU A N 1
ATOM 951 C CA . LEU A 1 111 ? -13.477 -1.535 4.268 1.00 96.38 111 LEU A CA 1
ATOM 952 C C . LEU A 1 111 ? -12.973 -1.921 2.874 1.00 96.38 111 LEU A C 1
ATOM 954 O O . LEU A 1 111 ? -13.051 -3.083 2.480 1.00 96.38 111 LEU A O 1
ATOM 958 N N . ASP A 1 112 ? -12.370 -0.961 2.166 1.00 95.81 112 ASP A N 1
ATOM 959 C CA . ASP A 1 112 ? -11.536 -1.262 0.999 1.00 95.81 112 ASP A CA 1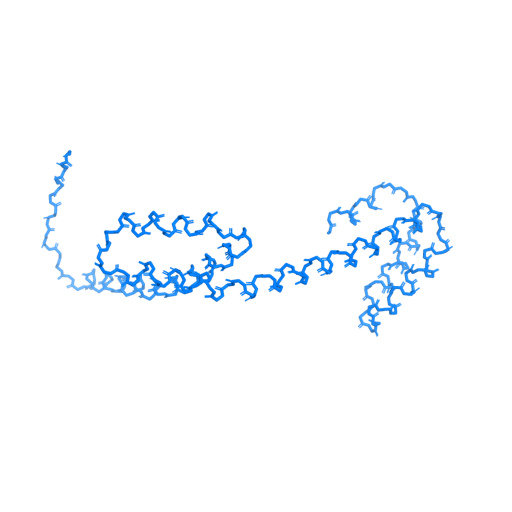
ATOM 960 C C . ASP A 1 112 ? -10.506 -2.349 1.353 1.00 95.81 112 ASP A C 1
ATOM 962 O O . ASP A 1 112 ? -9.883 -2.289 2.416 1.00 95.81 112 ASP A O 1
ATOM 966 N N . ASP A 1 113 ? -10.291 -3.310 0.449 1.00 95.31 113 ASP A N 1
ATOM 967 C CA . ASP A 1 113 ? -9.432 -4.488 0.669 1.00 95.31 113 ASP A CA 1
ATOM 968 C C . ASP A 1 113 ? -8.045 -4.117 1.225 1.00 95.31 113 ASP A C 1
ATOM 970 O O . ASP A 1 113 ? -7.542 -4.739 2.161 1.00 95.31 113 ASP A O 1
ATOM 974 N N . ASP A 1 114 ? -7.456 -3.038 0.713 1.00 95.50 114 ASP A N 1
ATOM 975 C CA . ASP A 1 114 ? -6.154 -2.553 1.165 1.00 95.50 114 ASP A CA 1
ATOM 976 C C . ASP A 1 114 ? -6.178 -1.948 2.561 1.00 95.50 114 ASP A C 1
ATOM 978 O O . ASP A 1 114 ? -5.306 -2.239 3.377 1.00 95.50 114 ASP A O 1
ATOM 982 N N . VAL A 1 115 ? -7.196 -1.138 2.856 1.00 97.38 115 VAL A N 1
ATOM 983 C CA . VAL A 1 115 ? -7.384 -0.539 4.182 1.00 97.38 115 VAL A CA 1
ATOM 984 C C . VAL A 1 115 ? -7.618 -1.646 5.207 1.00 97.38 115 VAL A C 1
ATOM 986 O O . VAL A 1 115 ? -7.015 -1.633 6.278 1.00 97.38 115 VAL A O 1
ATOM 989 N N . SER A 1 116 ? -8.439 -2.637 4.851 1.00 97.12 116 SER A N 1
ATOM 990 C CA . SER A 1 116 ? -8.737 -3.817 5.662 1.00 97.12 116 SER A CA 1
ATOM 991 C C . SER A 1 116 ? -7.467 -4.607 5.995 1.00 97.12 116 SER A C 1
ATOM 993 O O . SER A 1 116 ? -7.172 -4.854 7.167 1.00 97.12 116 SER A O 1
ATOM 995 N N . LYS A 1 117 ? -6.655 -4.932 4.979 1.00 96.12 117 LYS A N 1
ATOM 996 C CA . LYS A 1 117 ? -5.381 -5.651 5.144 1.00 96.12 117 LYS A CA 1
ATOM 997 C C . LYS A 1 117 ? -4.376 -4.870 5.982 1.00 96.12 117 LYS A C 1
ATOM 999 O O . LYS A 1 117 ? -3.758 -5.451 6.874 1.00 96.12 117 LYS A O 1
ATOM 1004 N N . THR A 1 118 ? -4.218 -3.573 5.725 1.00 96.50 118 THR A N 1
ATOM 1005 C CA . THR A 1 118 ? -3.299 -2.723 6.489 1.00 96.50 118 THR A CA 1
ATOM 1006 C C . THR A 1 118 ? -3.728 -2.611 7.949 1.00 96.50 118 THR A C 1
ATOM 1008 O O . THR A 1 118 ? -2.894 -2.795 8.834 1.00 96.50 118 THR A O 1
ATOM 1011 N N . LEU A 1 119 ? -5.017 -2.380 8.221 1.00 95.94 119 LEU A N 1
ATOM 1012 C CA . LEU A 1 119 ? -5.538 -2.320 9.588 1.00 95.94 119 LEU A CA 1
ATOM 1013 C C . LEU A 1 119 ? -5.320 -3.647 10.324 1.00 95.94 119 LEU A C 1
ATOM 1015 O O . LEU A 1 119 ? -4.794 -3.645 11.436 1.00 95.94 119 LEU A O 1
ATOM 1019 N N . HIS A 1 120 ? -5.659 -4.776 9.694 1.00 94.25 120 HIS A N 1
ATOM 1020 C CA . HIS A 1 120 ? -5.436 -6.101 10.274 1.00 94.25 120 HIS A CA 1
ATOM 1021 C C . HIS A 1 120 ? -3.951 -6.307 10.603 1.00 94.25 120 HIS A C 1
ATOM 1023 O O . HIS A 1 120 ? -3.623 -6.712 11.717 1.00 94.25 120 HIS A O 1
ATOM 1029 N N . TRP A 1 121 ? -3.039 -5.976 9.686 1.00 94.06 121 TRP A N 1
ATOM 1030 C CA . TRP A 1 121 ? -1.602 -6.119 9.924 1.00 94.06 121 TRP A CA 1
ATOM 1031 C C . TRP A 1 121 ? -1.111 -5.281 11.114 1.00 94.06 121 TRP A C 1
ATOM 1033 O O . TRP A 1 121 ? -0.400 -5.806 11.969 1.00 94.06 121 TRP A O 1
ATOM 1043 N N . ILE A 1 122 ? -1.546 -4.022 11.232 1.00 91.56 122 ILE A N 1
ATOM 1044 C CA . ILE A 1 122 ? -1.209 -3.156 12.376 1.00 91.56 122 ILE A CA 1
ATOM 1045 C C . ILE A 1 122 ? -1.715 -3.763 13.690 1.00 91.56 122 ILE A C 1
ATOM 1047 O O . ILE A 1 122 ? -0.959 -3.881 14.655 1.00 91.56 122 ILE A O 1
ATOM 1051 N N . VAL A 1 123 ? -2.980 -4.192 13.731 1.00 89.25 123 VAL A N 1
ATOM 1052 C CA . VAL A 1 123 ? -3.580 -4.817 14.922 1.00 89.25 123 VAL A CA 1
ATOM 1053 C C . VAL A 1 123 ? -2.831 -6.091 15.307 1.00 89.25 123 VAL A C 1
ATOM 1055 O O . VAL A 1 123 ? -2.570 -6.325 16.489 1.00 89.25 123 VAL A O 1
ATOM 1058 N N . HIS A 1 124 ? -2.472 -6.906 14.315 1.00 87.19 124 HIS A N 1
ATOM 1059 C CA . HIS A 1 124 ? -1.714 -8.134 14.504 1.00 87.19 124 HIS A CA 1
ATOM 1060 C C . HIS A 1 124 ? -0.345 -7.851 15.125 1.00 87.19 124 HIS A C 1
ATOM 1062 O O . HIS A 1 124 ? -0.030 -8.454 16.148 1.00 87.19 124 HIS A O 1
ATOM 1068 N N . LEU A 1 125 ? 0.425 -6.908 14.573 1.00 85.38 125 LEU A N 1
ATOM 1069 C CA . LEU A 1 125 ? 1.739 -6.527 15.102 1.00 85.38 125 LEU A CA 1
ATOM 1070 C C . LEU A 1 125 ? 1.675 -6.135 16.581 1.00 85.38 125 LEU A C 1
ATOM 1072 O O . LEU A 1 125 ? 2.364 -6.723 17.412 1.00 85.38 125 LEU A O 1
ATOM 1076 N N . VAL A 1 126 ? 0.781 -5.207 16.925 1.00 81.88 126 VAL A N 1
ATOM 1077 C CA . VAL A 1 126 ? 0.657 -4.692 18.298 1.00 81.88 126 VAL A CA 1
ATOM 1078 C C . VAL A 1 126 ? 0.133 -5.769 19.262 1.00 81.88 126 VAL A C 1
ATOM 1080 O O . VAL A 1 126 ? 0.509 -5.822 20.435 1.00 81.88 126 VAL A O 1
ATOM 1083 N N . SER A 1 127 ? -0.720 -6.677 18.780 1.00 77.25 127 SER A N 1
ATOM 1084 C CA . SER A 1 127 ? -1.245 -7.784 19.589 1.00 77.25 127 SER A CA 1
ATOM 1085 C C . SER A 1 127 ? -0.218 -8.897 19.818 1.00 77.25 127 SER A C 1
ATOM 1087 O O . SER A 1 127 ? -0.238 -9.543 20.872 1.00 77.25 127 SER A O 1
ATOM 1089 N N . TYR A 1 128 ? 0.675 -9.137 18.855 1.00 59.56 128 TYR A N 1
ATOM 1090 C CA . TYR A 1 128 ? 1.715 -10.164 18.945 1.00 59.56 128 TYR A CA 1
ATOM 1091 C C . TYR A 1 128 ? 2.787 -9.813 19.976 1.00 59.56 128 TYR A C 1
ATOM 1093 O O . TYR A 1 128 ? 3.090 -10.651 20.829 1.00 59.56 128 TYR A O 1
ATOM 1101 N N . GLU A 1 129 ? 3.274 -8.571 19.992 1.00 57.44 129 GLU A N 1
ATOM 1102 C CA . GLU A 1 129 ? 4.261 -8.111 20.983 1.00 57.44 129 GLU A CA 1
ATOM 1103 C C . GLU A 1 129 ? 3.753 -8.294 22.426 1.00 57.44 129 GLU A C 1
ATOM 1105 O O . GLU A 1 129 ? 4.472 -8.760 23.315 1.00 57.44 129 GLU A O 1
ATOM 1110 N N . ARG A 1 130 ? 2.458 -8.039 22.660 1.00 56.81 130 ARG A N 1
ATOM 1111 C CA . ARG A 1 130 ? 1.824 -8.233 23.974 1.00 56.81 130 ARG A CA 1
ATOM 1112 C C . ARG A 1 130 ? 1.728 -9.708 24.389 1.00 56.81 130 ARG A C 1
ATOM 1114 O O . ARG A 1 130 ? 1.680 -10.011 25.587 1.00 56.81 130 ARG A O 1
ATOM 1121 N N . ASN A 1 131 ? 1.674 -10.628 23.429 1.00 56.22 131 ASN A N 1
ATOM 1122 C CA . ASN A 1 131 ? 1.544 -12.059 23.687 1.00 56.22 131 ASN A CA 1
ATOM 1123 C C . ASN A 1 131 ? 2.896 -12.748 23.905 1.00 56.22 131 ASN A C 1
ATOM 1125 O O . ASN A 1 131 ? 2.955 -13.654 24.737 1.00 56.22 131 ASN A O 1
ATOM 1129 N N . GLU A 1 132 ? 3.985 -12.308 23.270 1.00 57.88 132 GLU A N 1
ATOM 1130 C CA . GLU A 1 132 ? 5.318 -12.875 23.526 1.00 57.88 132 GLU A CA 1
ATOM 1131 C C . GLU A 1 132 ? 5.763 -12.681 24.980 1.00 57.88 132 GLU A C 1
ATOM 1133 O O . GLU A 1 132 ? 6.181 -13.644 25.629 1.00 57.88 132 GLU A O 1
ATOM 1138 N N . GLY A 1 133 ? 5.564 -11.482 25.540 1.00 59.91 133 GLY A N 1
ATOM 1139 C CA . GLY A 1 133 ? 5.868 -11.204 26.948 1.00 59.91 133 GLY A CA 1
ATOM 1140 C C . GLY A 1 133 ? 5.091 -12.112 27.910 1.00 59.91 133 GLY A C 1
ATOM 1141 O O . GLY A 1 133 ? 5.669 -12.715 28.817 1.00 59.91 133 GLY A O 1
ATOM 1142 N N . LYS A 1 134 ? 3.788 -12.310 27.661 1.00 60.62 134 LYS A N 1
ATOM 1143 C CA . LYS A 1 134 ? 2.931 -13.197 28.471 1.00 60.62 134 LYS A CA 1
ATOM 1144 C C . LYS A 1 134 ? 3.292 -14.675 28.316 1.00 60.62 134 LYS A C 1
ATOM 1146 O O . LYS A 1 134 ? 3.222 -15.429 29.287 1.00 60.62 134 LYS A O 1
ATOM 1151 N N . GLN A 1 135 ? 3.672 -15.113 27.117 1.00 58.84 135 GLN A N 1
ATOM 1152 C CA . GLN A 1 135 ? 4.076 -16.497 26.860 1.00 58.84 135 GLN A CA 1
ATOM 1153 C C . GLN A 1 135 ? 5.443 -16.808 27.480 1.00 58.84 135 GLN A C 1
ATOM 1155 O O . GLN A 1 135 ? 5.623 -17.882 28.060 1.00 58.84 135 GLN A O 1
ATOM 1160 N N . LEU A 1 136 ? 6.382 -15.861 27.438 1.00 61.38 136 LEU A N 1
ATOM 1161 C CA . LEU A 1 136 ? 7.668 -15.960 28.125 1.00 61.38 136 LEU A CA 1
ATOM 1162 C C . LEU A 1 136 ? 7.483 -16.014 29.648 1.00 61.38 136 LEU A C 1
ATOM 1164 O O . LEU A 1 136 ? 8.067 -16.871 30.315 1.00 61.38 136 LEU A O 1
ATOM 1168 N N . GLU A 1 137 ? 6.612 -15.169 30.200 1.00 65.31 137 GLU A N 1
ATOM 1169 C CA . GLU A 1 137 ? 6.290 -15.165 31.628 1.00 65.31 137 GLU A CA 1
ATOM 1170 C C . GLU A 1 137 ? 5.628 -16.480 32.072 1.00 65.31 137 GLU A C 1
ATOM 1172 O O . GLU A 1 137 ? 6.030 -17.069 33.078 1.00 65.31 137 GLU A O 1
ATOM 1177 N N . ARG A 1 138 ? 4.673 -17.008 31.291 1.00 65.06 138 ARG A N 1
ATOM 1178 C CA . ARG A 1 138 ? 4.052 -18.324 31.532 1.00 65.06 138 ARG A CA 1
ATOM 1179 C C . ARG A 1 138 ? 5.074 -19.456 31.485 1.00 65.06 138 ARG A C 1
ATOM 1181 O O . ARG A 1 138 ? 5.085 -20.298 32.382 1.00 65.06 138 ARG A O 1
ATOM 1188 N N . ARG A 1 139 ? 5.969 -19.469 30.493 1.00 64.38 139 ARG A N 1
ATOM 1189 C CA . ARG A 1 139 ? 7.059 -20.459 30.402 1.00 64.38 139 ARG A CA 1
ATOM 1190 C C . ARG A 1 139 ? 8.002 -20.369 31.597 1.00 64.38 139 ARG A C 1
ATOM 1192 O O . ARG A 1 139 ? 8.393 -21.401 32.137 1.00 64.38 139 ARG A O 1
ATOM 1199 N N . ASN A 1 140 ? 8.326 -19.163 32.051 1.00 69.44 140 ASN A N 1
ATOM 1200 C CA . ASN A 1 140 ? 9.173 -18.955 33.220 1.00 69.44 140 ASN A CA 1
ATOM 1201 C C . ASN A 1 140 ? 8.479 -19.382 34.521 1.00 69.44 140 ASN A C 1
ATOM 1203 O O . ASN A 1 140 ? 9.111 -20.045 35.342 1.00 69.44 140 ASN A O 1
ATOM 1207 N N . LYS A 1 141 ? 7.179 -19.100 34.689 1.00 70.81 141 LYS A N 1
ATOM 1208 C CA . LYS A 1 141 ? 6.372 -19.605 35.815 1.00 70.81 141 LYS A CA 1
ATOM 1209 C C . LYS A 1 141 ? 6.313 -21.134 35.820 1.00 70.81 141 LYS A C 1
ATOM 1211 O O . LYS A 1 141 ? 6.611 -21.740 36.841 1.00 70.81 141 LYS A O 1
ATOM 1216 N N . LEU A 1 142 ? 6.050 -21.766 34.675 1.00 67.56 142 LEU A N 1
ATOM 1217 C CA . LEU A 1 142 ? 6.052 -23.229 34.537 1.00 67.56 142 LEU A CA 1
ATOM 1218 C C . LEU A 1 142 ? 7.429 -23.845 34.830 1.00 67.56 142 LEU A C 1
ATOM 1220 O O . LEU A 1 142 ? 7.511 -24.886 35.477 1.00 67.56 142 LEU A O 1
ATOM 1224 N N . ARG A 1 143 ? 8.524 -23.206 34.401 1.00 66.50 143 ARG A N 1
ATOM 1225 C CA . ARG A 1 143 ? 9.892 -23.651 34.727 1.00 66.50 143 ARG A CA 1
ATOM 1226 C C . ARG A 1 143 ? 10.201 -23.518 36.217 1.00 66.50 143 ARG A C 1
ATOM 1228 O O . ARG A 1 143 ? 10.839 -24.411 36.762 1.00 66.50 143 ARG A O 1
ATOM 1235 N N . LYS A 1 144 ? 9.747 -22.446 36.875 1.00 65.81 144 LYS A N 1
ATOM 1236 C CA . LYS A 1 144 ? 9.892 -22.258 38.329 1.00 65.81 144 LYS A CA 1
ATOM 1237 C C . LYS A 1 144 ? 9.075 -23.287 39.116 1.00 65.81 144 LYS A C 1
ATOM 1239 O O . LYS A 1 144 ? 9.617 -23.894 40.028 1.00 65.81 144 LYS A O 1
ATOM 1244 N N . LEU A 1 145 ? 7.838 -23.566 38.698 1.00 63.34 145 LEU A N 1
ATOM 1245 C CA . LEU A 1 145 ? 6.986 -24.608 39.288 1.00 63.34 145 LEU A CA 1
ATOM 1246 C C . LEU A 1 145 ? 7.596 -26.012 39.139 1.00 63.34 145 LEU A C 1
ATOM 1248 O O . LEU A 1 145 ? 7.587 -26.788 40.085 1.00 63.34 145 LEU A O 1
ATOM 1252 N N . LYS A 1 146 ? 8.201 -26.325 37.984 1.00 59.22 146 LYS A N 1
ATOM 1253 C CA . LYS A 1 146 ? 8.901 -27.604 37.764 1.00 59.22 146 LYS A CA 1
ATOM 1254 C C . LYS A 1 146 ? 10.211 -27.740 38.549 1.00 59.22 146 LYS A C 1
ATOM 1256 O O . LYS A 1 146 ? 10.612 -28.858 38.844 1.00 59.22 146 LYS A O 1
ATOM 1261 N N . LYS A 1 147 ? 10.889 -26.630 38.863 1.00 59.78 147 LYS A N 1
ATOM 1262 C CA . LYS A 1 147 ? 12.140 -26.622 39.644 1.00 59.78 147 LYS A CA 1
ATOM 1263 C C . LYS A 1 147 ? 11.920 -26.543 41.159 1.00 59.78 147 LYS A C 1
ATOM 1265 O O . LYS A 1 147 ? 12.836 -26.867 41.901 1.00 59.78 147 LYS A O 1
ATOM 1270 N N . GLY A 1 148 ? 10.740 -26.112 41.604 1.00 55.09 148 GLY A N 1
ATOM 1271 C CA . GLY A 1 148 ? 10.405 -25.882 43.011 1.00 55.09 148 GLY A CA 1
ATOM 1272 C C . GLY A 1 148 ? 9.652 -27.015 43.708 1.00 55.09 148 GLY A C 1
ATOM 1273 O O . GLY A 1 148 ? 9.045 -26.735 44.728 1.00 55.09 148 GLY A O 1
ATOM 1274 N N . GLY A 1 149 ? 9.652 -28.235 43.151 1.00 53.31 149 GLY A N 1
ATOM 1275 C CA . GLY A 1 149 ? 9.239 -29.478 43.817 1.00 53.31 149 GLY A CA 1
ATOM 1276 C C . GLY A 1 149 ? 8.028 -29.383 44.751 1.00 53.31 149 GLY A C 1
ATOM 1277 O O . GLY A 1 149 ? 8.215 -29.202 45.942 1.00 53.31 149 GLY A O 1
ATOM 1278 N N . ILE A 1 150 ? 6.820 -29.532 44.195 1.00 51.44 150 ILE A N 1
ATOM 1279 C CA . ILE A 1 150 ? 5.638 -30.271 44.698 1.00 51.44 150 ILE A CA 1
ATOM 1280 C C . ILE A 1 150 ? 4.483 -29.884 43.756 1.00 51.44 150 ILE A C 1
ATOM 1282 O O . ILE A 1 150 ? 3.985 -28.761 43.785 1.00 51.44 150 ILE A O 1
ATOM 1286 N N . TRP A 1 151 ? 4.066 -30.804 42.883 1.00 44.12 151 TRP A N 1
ATOM 1287 C CA . TRP A 1 151 ? 2.763 -30.730 42.215 1.00 44.12 151 TRP A CA 1
ATOM 1288 C C . TRP A 1 151 ? 1.965 -31.955 42.650 1.00 44.12 151 TRP A C 1
ATOM 1290 O O . TRP A 1 151 ? 2.032 -33.014 42.032 1.00 44.12 151 TRP A O 1
ATOM 1300 N N . THR A 1 152 ? 1.267 -31.822 43.774 1.00 52.44 152 THR A N 1
ATOM 1301 C CA . THR A 1 152 ? 0.167 -32.702 44.167 1.00 52.44 152 THR A CA 1
ATOM 1302 C C . THR A 1 152 ? -1.123 -32.003 43.748 1.00 52.44 152 THR A C 1
ATOM 1304 O O . THR A 1 152 ? -1.471 -30.950 44.273 1.00 52.44 152 THR A O 1
ATOM 1307 N N . GLY A 1 153 ? -1.812 -32.532 42.739 1.00 39.41 153 GLY A N 1
ATOM 1308 C CA . GLY A 1 153 ? -3.040 -31.902 42.256 1.00 39.41 153 GLY A CA 1
ATOM 1309 C C . GLY A 1 153 ? -3.577 -32.524 40.981 1.00 39.41 153 GLY A C 1
ATOM 1310 O O . GLY A 1 153 ? -3.606 -31.882 39.941 1.00 39.41 153 GLY A O 1
ATOM 1311 N N . SER A 1 154 ? -3.992 -33.784 41.074 1.00 45.72 154 SER A N 1
ATOM 1312 C CA . SER A 1 154 ? -4.851 -34.476 40.113 1.00 45.72 154 SER A CA 1
ATOM 1313 C C . SER A 1 154 ? -5.954 -33.567 39.555 1.00 45.72 154 SER A C 1
ATOM 1315 O O . SER A 1 154 ? -6.848 -33.159 40.293 1.00 45.72 154 SER A O 1
ATOM 1317 N N . VAL A 1 155 ? -5.931 -33.304 38.247 1.00 40.53 155 VAL A N 1
ATOM 1318 C CA . VAL A 1 155 ? -7.102 -32.798 37.524 1.00 40.53 155 VAL A CA 1
ATOM 1319 C C . VAL A 1 155 ? -7.736 -34.004 36.849 1.00 40.53 155 VAL A C 1
ATOM 1321 O O . VAL A 1 155 ? -7.219 -34.521 35.859 1.00 40.53 155 VAL A O 1
ATOM 1324 N N . GLN A 1 156 ? -8.816 -34.496 37.453 1.00 37.56 156 GLN A N 1
ATOM 1325 C CA . GLN A 1 156 ? -9.704 -35.463 36.823 1.00 37.56 156 GLN A CA 1
ATOM 1326 C C . GLN A 1 156 ? -10.248 -34.863 35.524 1.00 37.56 156 GLN A C 1
ATOM 1328 O O . GLN A 1 156 ? -10.706 -33.721 35.487 1.00 37.56 156 GLN A O 1
ATOM 1333 N N . ALA A 1 157 ? -10.176 -35.649 34.455 1.00 43.22 157 ALA A N 1
ATOM 1334 C CA . ALA A 1 157 ? -10.855 -35.362 33.209 1.00 43.22 157 ALA A CA 1
ATOM 1335 C C . ALA A 1 157 ? -12.367 -35.495 33.434 1.00 43.22 157 ALA A C 1
ATOM 1337 O O . ALA A 1 157 ? -12.877 -36.601 33.591 1.00 43.22 157 ALA A O 1
ATOM 1338 N N . THR A 1 158 ? -13.085 -34.378 33.425 1.00 34.06 158 THR A N 1
ATOM 1339 C CA . THR A 1 158 ? -14.530 -34.374 33.183 1.00 34.06 158 THR A CA 1
ATOM 1340 C C . THR A 1 158 ? -14.780 -33.849 31.780 1.00 34.06 158 THR A C 1
ATOM 1342 O O . THR A 1 158 ? -14.776 -32.645 31.537 1.00 34.06 158 THR A O 1
ATOM 1345 N N . ASN A 1 159 ? -14.983 -34.796 30.861 1.00 39.47 159 ASN A N 1
ATOM 1346 C CA . ASN A 1 159 ? -15.815 -34.594 29.683 1.00 39.47 159 ASN A CA 1
ATOM 1347 C C . ASN A 1 159 ? -17.214 -34.208 30.165 1.00 39.47 159 ASN A C 1
ATOM 1349 O O . ASN A 1 159 ? -17.808 -34.971 30.926 1.00 39.47 159 ASN A O 1
ATOM 1353 N N . ILE A 1 160 ? -17.748 -33.081 29.702 1.00 35.09 160 ILE A N 1
ATOM 1354 C CA . ILE A 1 160 ? -19.192 -32.843 29.708 1.00 35.09 160 ILE A CA 1
ATOM 1355 C C . ILE A 1 160 ? -19.574 -32.276 28.336 1.00 35.09 160 ILE A C 1
ATOM 1357 O O . ILE A 1 160 ? -18.906 -31.382 27.815 1.00 35.09 160 ILE A O 1
ATOM 1361 N N . ILE A 1 161 ? -20.595 -32.933 27.786 1.00 37.97 161 ILE A N 1
ATOM 1362 C CA . ILE A 1 161 ? -21.333 -32.733 26.532 1.00 37.97 161 ILE A CA 1
ATOM 1363 C C . ILE A 1 161 ? -22.075 -31.397 26.546 1.00 37.97 161 ILE A C 1
ATOM 1365 O O . ILE A 1 161 ? -22.580 -31.032 27.631 1.00 37.97 161 ILE A O 1
#

InterPro domains:
  IPR003677 SXP/RAL-2 family protein Ani s 5-like, cation-binding domain [PF02520] (18-125)
  IPR052823 SXP/RAL-2-related [PTHR21593] (17-134)

Secondary structure (DSSP, 8-state):
-TTTTGGGTSS---HHHHHHHHHHHT-TTS-HHHHHHHHHHHHTTS-HHHHHHHHHHHHHHHHHHHHHHHHHHHHHHHHHHHHHHHHHHHH-TTS-HHHHHHHHHHHHHHS-HHHHHHHHHHHHHHHHHHHHHHHHHHHHHHHHHHHS-------------

Organism: NCBI:txid1503980

Radius of gyration: 28.84 Å; chains: 1; bounding box: 49×45×79 Å

Foldseek 3Di:
DVVVVVVVPDDPPDPVLVVQLCCLVVPPPDDPVSSLVSNQVSQVVDDPVSNVVSVVVVVVVVVVVVVVVVLVVVLVVCLVVLVVQLCVLVPPPPDDPVVSVVSLVVSLVPDDVSNSVVNVVVVCVVVVVVVVVVVVVVVVVVVCVVVVDDDDDDDDDDDDD